Protein AF-A0A372L8X1-F1 (afdb_monomer_lite)

Organism: NCBI:txid2303991

Radius of gyration: 13.23 Å; chains: 1; bounding box: 33×28×33 Å

Secondary structure (DSSP, 8-state):
--B-TTSSBP--HHHHHHHHHGGG-S-TTS-HHHHHHHTSHHHHHHHHHHHHHHHHHHHH-HHHHHTTHHHHHTTT----TT-HHHHHHHHHHHHHHHHHT--HHHHHHHHTT--S--

Sequence (118 aa):
MIINDKGLIYLNETTMTAIFDCVYGINDYLKPETKQLLNEKMFQDFVNLLLVQQNYNYWYRQGIAAELFSLFESTVGPMERNSDGTILWLALGLAIKELYGLRYSTLKELLKKVNVRK

Foldseek 3Di:
DDADPVRHDDQDLLLLQLLLLCLVHDDPPGDPSNVVQCVPVRSVVNSVQLQVQLVCCLPPVLVVLVVCQVLLCVAQHNDDPPDSSNSSSSSSLVSVCVVVVDDSVVSSVSSNSHDNPD

pLDDT: mean 94.37, std 6.74, range [47.0, 98.69]

Structure (mmCIF, N/CA/C/O backbone):
data_AF-A0A372L8X1-F1
#
_entry.id   AF-A0A372L8X1-F1
#
loop_
_atom_site.group_PDB
_atom_site.id
_atom_site.type_symbol
_atom_site.label_atom_id
_atom_site.label_alt_id
_atom_site.label_comp_id
_atom_site.label_asym_id
_atom_site.label_entity_id
_atom_site.label_seq_id
_atom_site.pdbx_PDB_ins_code
_atom_site.Cartn_x
_atom_site.Cartn_y
_atom_site.Cartn_z
_atom_site.occupancy
_atom_site.B_iso_or_equiv
_atom_site.auth_seq_id
_atom_site.auth_comp_id
_atom_site.auth_asym_id
_atom_site.auth_atom_id
_atom_site.pdbx_PDB_model_num
ATOM 1 N N . MET A 1 1 ? -13.833 1.560 13.487 1.00 82.12 1 MET A N 1
ATOM 2 C CA . MET A 1 1 ? -13.228 1.251 12.170 1.00 82.12 1 MET A CA 1
ATOM 3 C C . MET A 1 1 ? -14.212 0.475 11.301 1.00 82.12 1 MET A C 1
ATOM 5 O O . MET A 1 1 ? -14.919 -0.364 11.841 1.00 82.12 1 MET A O 1
ATOM 9 N N . ILE A 1 2 ? -14.296 0.768 9.997 1.00 88.75 2 ILE A N 1
ATOM 10 C CA . ILE A 1 2 ? -15.232 0.097 9.074 1.00 88.75 2 ILE A CA 1
ATOM 11 C C . ILE A 1 2 ? -14.536 -1.111 8.439 1.00 88.75 2 ILE A C 1
ATOM 13 O O . ILE A 1 2 ? -13.410 -0.998 7.955 1.00 88.75 2 ILE A O 1
ATOM 17 N N . ILE A 1 3 ? -15.221 -2.251 8.440 1.00 93.12 3 ILE A N 1
ATOM 18 C CA . ILE A 1 3 ? -14.749 -3.531 7.908 1.00 93.12 3 ILE A CA 1
ATOM 19 C C . ILE A 1 3 ? -15.647 -3.904 6.717 1.00 93.12 3 ILE A C 1
ATOM 21 O O . ILE A 1 3 ? -16.828 -3.557 6.706 1.00 93.12 3 ILE A O 1
ATOM 25 N N . ASN A 1 4 ? -15.094 -4.561 5.699 1.00 90.81 4 ASN A N 1
ATOM 26 C CA . ASN A 1 4 ? -15.859 -5.0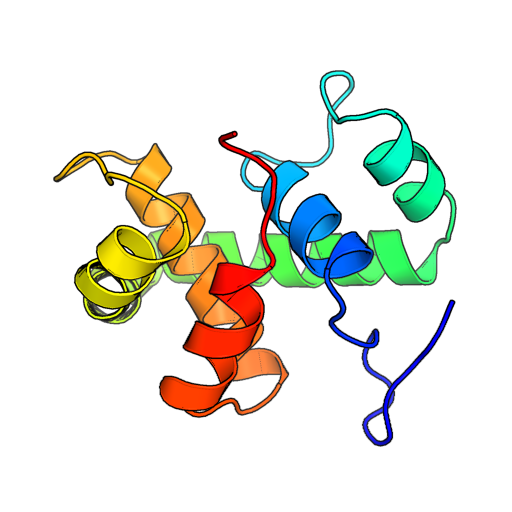84 4.570 1.00 90.81 4 ASN A CA 1
ATOM 27 C C . ASN A 1 4 ? -16.484 -6.461 4.875 1.00 90.81 4 ASN A C 1
ATOM 29 O O . ASN A 1 4 ? -16.288 -7.050 5.935 1.00 90.81 4 ASN A O 1
ATOM 33 N N . ASP A 1 5 ? -17.220 -6.993 3.906 1.00 89.25 5 ASP A N 1
ATOM 34 C CA . ASP A 1 5 ? -17.865 -8.311 3.938 1.00 89.25 5 ASP A CA 1
ATOM 35 C C . ASP A 1 5 ? -16.894 -9.491 4.136 1.00 89.25 5 ASP A C 1
ATOM 37 O O . ASP A 1 5 ? -17.308 -10.567 4.561 1.00 89.25 5 ASP A O 1
ATOM 41 N N . LYS A 1 6 ? -15.597 -9.291 3.876 1.00 89.56 6 LYS A N 1
ATOM 42 C CA . LYS A 1 6 ? -14.529 -10.288 4.052 1.00 89.56 6 LYS A CA 1
ATOM 43 C C . LYS A 1 6 ? -13.779 -10.164 5.382 1.00 89.56 6 LYS A C 1
ATOM 45 O O . LYS A 1 6 ? -12.766 -10.834 5.563 1.00 89.56 6 LYS A O 1
ATOM 50 N N . GLY A 1 7 ? -14.216 -9.297 6.297 1.00 92.12 7 GLY A N 1
ATOM 51 C CA . GLY A 1 7 ? -13.516 -9.082 7.567 1.00 92.12 7 GLY A CA 1
ATOM 52 C C . GLY A 1 7 ? -12.236 -8.239 7.447 1.00 92.12 7 GLY A C 1
ATOM 53 O O . GLY A 1 7 ? -11.485 -8.131 8.414 1.00 92.12 7 GLY A O 1
ATOM 54 N N . LEU A 1 8 ? -11.980 -7.628 6.285 1.00 94.06 8 LEU A N 1
ATOM 55 C CA . LEU A 1 8 ? -10.824 -6.763 6.040 1.00 94.06 8 LEU A CA 1
ATOM 56 C C . LEU A 1 8 ? -11.192 -5.287 6.206 1.00 94.06 8 LEU A C 1
ATOM 58 O O . LEU A 1 8 ? -12.346 -4.894 6.045 1.00 94.06 8 LEU A O 1
ATOM 62 N N . ILE A 1 9 ? -10.200 -4.447 6.485 1.00 96.31 9 ILE A N 1
ATOM 63 C CA . ILE A 1 9 ? -10.399 -3.001 6.633 1.00 96.31 9 ILE A CA 1
ATOM 64 C C . ILE A 1 9 ? -10.981 -2.408 5.345 1.00 96.31 9 ILE A C 1
ATOM 66 O O . ILE A 1 9 ? -10.519 -2.675 4.242 1.00 96.31 9 ILE A O 1
ATOM 70 N N . TYR A 1 10 ? -12.025 -1.593 5.451 1.00 95.62 10 TYR A N 1
ATOM 71 C CA . TYR A 1 10 ? -12.611 -0.989 4.260 1.00 95.62 10 TYR A CA 1
ATOM 72 C C . TYR A 1 10 ? -11.651 0.032 3.632 1.00 95.62 10 TYR A C 1
ATOM 74 O O . TYR A 1 10 ? -11.247 0.987 4.291 1.00 95.62 10 TYR A O 1
ATOM 82 N N . LEU A 1 11 ? -11.317 -0.150 2.349 1.00 95.50 11 LEU A N 1
ATOM 83 C CA . LEU A 1 11 ? -10.382 0.711 1.622 1.00 95.50 11 LEU A CA 1
ATOM 84 C C . LEU A 1 11 ? -11.086 1.965 1.076 1.00 95.50 11 LEU A C 1
ATOM 86 O O . LEU A 1 11 ? -11.649 1.962 -0.021 1.00 95.50 11 LEU A O 1
ATOM 90 N N . ASN A 1 12 ? -11.030 3.055 1.838 1.00 93.94 12 ASN A N 1
ATOM 91 C CA . ASN A 1 12 ? -11.412 4.400 1.403 1.00 93.94 12 ASN A CA 1
ATOM 92 C C . ASN A 1 12 ? -10.176 5.305 1.239 1.00 93.94 12 ASN A C 1
ATOM 94 O O . ASN A 1 12 ? -9.044 4.861 1.407 1.00 93.94 12 ASN A O 1
ATOM 98 N N . GLU A 1 13 ? -10.387 6.572 0.884 1.00 94.12 13 GLU A N 1
ATOM 99 C CA . GLU A 1 13 ? -9.313 7.562 0.728 1.00 94.12 13 GLU A CA 1
ATOM 100 C C . GLU A 1 13 ? -8.428 7.687 1.977 1.00 94.12 13 GLU A C 1
ATOM 102 O O . GLU A 1 13 ? -7.202 7.629 1.871 1.00 94.12 13 GLU A O 1
ATOM 107 N N . THR A 1 14 ? -9.040 7.790 3.158 1.00 94.56 14 THR A N 1
ATOM 108 C CA . THR A 1 14 ? -8.335 7.950 4.432 1.00 94.56 14 THR A CA 1
ATOM 109 C C . THR A 1 14 ? -7.464 6.736 4.742 1.00 94.56 14 THR A C 1
ATOM 111 O O . THR A 1 14 ? -6.270 6.880 4.990 1.00 94.56 14 THR A O 1
ATOM 114 N N . THR A 1 15 ? -8.026 5.525 4.675 1.00 95.56 15 THR A N 1
ATOM 115 C CA . THR A 1 15 ? -7.279 4.297 4.978 1.00 95.56 15 THR A CA 1
ATOM 116 C C . THR A 1 15 ? -6.204 4.027 3.936 1.00 95.56 15 THR A C 1
ATOM 118 O O . THR A 1 15 ? -5.104 3.637 4.298 1.00 95.56 15 THR A O 1
ATOM 121 N N . MET A 1 16 ? -6.487 4.255 2.648 1.00 96.44 16 MET A N 1
ATOM 122 C CA . MET A 1 16 ? -5.502 4.074 1.577 1.00 96.44 16 MET A CA 1
ATOM 123 C C . MET A 1 16 ? -4.330 5.042 1.735 1.00 96.44 16 MET A C 1
ATOM 125 O O . MET A 1 16 ? -3.179 4.629 1.622 1.00 96.44 16 MET A O 1
ATOM 129 N N . THR A 1 17 ? -4.610 6.309 2.042 1.00 95.69 17 THR A N 1
ATOM 130 C CA . THR A 1 17 ? -3.571 7.312 2.301 1.00 95.69 17 THR A CA 1
ATOM 131 C C . THR A 1 17 ? -2.730 6.920 3.512 1.00 95.69 17 THR A C 1
ATOM 133 O O . THR A 1 17 ? -1.512 6.900 3.397 1.00 95.69 17 THR A O 1
ATOM 136 N N . ALA A 1 18 ? -3.350 6.514 4.623 1.00 96.38 18 ALA A N 1
ATOM 137 C CA . ALA A 1 18 ? -2.636 6.065 5.819 1.00 96.38 18 ALA A CA 1
ATOM 138 C C . ALA A 1 18 ? -1.788 4.800 5.582 1.00 96.38 18 ALA A C 1
ATOM 140 O O . ALA A 1 18 ? -0.657 4.718 6.050 1.00 96.38 18 ALA A O 1
ATOM 141 N N . ILE A 1 19 ? -2.288 3.827 4.810 1.00 97.44 19 ILE A N 1
ATOM 142 C CA . ILE A 1 19 ? -1.521 2.629 4.430 1.00 97.44 19 ILE A CA 1
ATOM 143 C C . ILE A 1 19 ? -0.268 3.018 3.633 1.00 97.44 19 ILE A C 1
ATOM 145 O O . ILE A 1 19 ? 0.815 2.515 3.917 1.00 97.44 19 ILE A O 1
ATOM 149 N N . PHE A 1 20 ? -0.401 3.914 2.650 1.00 96.50 20 PHE A N 1
ATOM 150 C CA . PHE A 1 20 ? 0.733 4.360 1.832 1.00 96.50 20 PHE A CA 1
ATOM 151 C C . PHE A 1 20 ? 1.661 5.350 2.547 1.00 96.50 20 PHE A C 1
ATOM 153 O O . PHE A 1 20 ? 2.824 5.453 2.173 1.00 96.50 20 PHE A O 1
ATOM 160 N N . ASP A 1 21 ? 1.196 6.038 3.588 1.00 96.31 21 ASP A N 1
ATOM 161 C CA . ASP A 1 21 ? 2.050 6.826 4.485 1.00 96.31 21 ASP A CA 1
ATOM 162 C C . ASP A 1 21 ? 3.035 5.913 5.243 1.00 96.31 21 ASP A C 1
ATOM 164 O O . ASP A 1 21 ? 4.200 6.251 5.431 1.00 96.31 21 ASP A O 1
ATOM 168 N N . CYS A 1 22 ? 2.605 4.689 5.563 1.00 97.12 22 CYS A N 1
ATOM 169 C CA . CYS A 1 22 ? 3.420 3.652 6.198 1.00 97.12 22 CYS A CA 1
ATOM 170 C C . CYS A 1 22 ? 4.336 2.875 5.235 1.00 97.12 22 CYS A C 1
ATOM 172 O O . CYS A 1 22 ? 4.940 1.892 5.654 1.00 97.12 22 CYS A O 1
ATOM 174 N N . VAL A 1 23 ? 4.460 3.258 3.958 1.00 96.25 23 VAL A N 1
ATOM 175 C CA . VAL A 1 23 ? 5.205 2.485 2.936 1.00 96.25 23 VAL A CA 1
ATOM 176 C C . VAL A 1 23 ? 6.677 2.225 3.286 1.00 96.25 23 VAL A C 1
ATOM 178 O O . VAL A 1 23 ? 7.257 1.261 2.790 1.00 96.25 23 VAL A O 1
ATOM 181 N N . TYR A 1 24 ? 7.263 3.058 4.150 1.00 95.81 24 TYR A N 1
ATOM 182 C CA . TYR A 1 24 ? 8.630 2.932 4.670 1.00 95.81 24 TYR A CA 1
ATOM 183 C C . TYR A 1 24 ? 8.674 2.457 6.134 1.00 95.81 24 TYR A C 1
ATOM 185 O O . TYR A 1 24 ? 9.674 2.639 6.826 1.00 95.81 24 TYR A O 1
ATOM 193 N N . GLY A 1 25 ? 7.584 1.863 6.618 1.00 95.44 25 GLY A N 1
ATOM 194 C CA . GLY A 1 25 ? 7.414 1.401 7.991 1.00 95.44 25 GLY A CA 1
ATOM 195 C C . GLY A 1 25 ? 6.600 2.353 8.868 1.00 95.44 25 GLY A C 1
ATOM 196 O O . GLY A 1 25 ? 6.311 3.493 8.505 1.00 95.44 25 GLY A O 1
ATOM 197 N N . ILE A 1 26 ? 6.238 1.863 10.056 1.00 94.94 26 ILE A N 1
ATOM 198 C CA . ILE A 1 26 ? 5.566 2.652 11.092 1.00 94.94 26 ILE A CA 1
ATOM 199 C C . ILE A 1 26 ? 6.633 3.382 11.912 1.00 94.94 26 ILE A C 1
ATOM 201 O O . ILE A 1 26 ? 7.431 2.739 12.591 1.00 94.94 26 ILE A O 1
ATOM 205 N N . ASN A 1 27 ? 6.667 4.713 11.831 1.00 92.00 27 ASN A N 1
ATOM 206 C CA . ASN A 1 27 ? 7.682 5.544 12.480 1.00 92.00 27 ASN A CA 1
ATOM 207 C C . ASN A 1 27 ? 7.108 6.888 12.972 1.00 92.00 27 ASN A C 1
ATOM 209 O O . ASN A 1 27 ? 5.937 7.211 12.761 1.00 92.00 27 ASN A O 1
ATOM 213 N N . ASP A 1 28 ? 7.949 7.694 13.620 1.00 89.25 28 ASP A N 1
ATOM 214 C CA . ASP A 1 28 ? 7.537 8.971 14.210 1.00 89.25 28 ASP A CA 1
ATOM 215 C C . ASP A 1 28 ? 7.275 10.088 13.187 1.00 89.25 28 ASP A C 1
ATOM 217 O O . ASP A 1 28 ? 6.727 11.129 13.553 1.00 89.25 28 ASP A O 1
ATOM 221 N N . TYR A 1 29 ? 7.598 9.888 11.909 1.00 91.50 29 TYR A N 1
ATOM 222 C CA . TYR A 1 29 ? 7.424 10.878 10.838 1.00 91.50 29 TYR A CA 1
ATOM 223 C C . TYR A 1 29 ? 6.103 10.734 10.072 1.00 91.50 29 TYR A C 1
ATOM 225 O O . TYR A 1 29 ? 5.847 11.504 9.150 1.00 91.50 29 TYR A O 1
ATOM 233 N N . LEU A 1 30 ? 5.255 9.777 10.457 1.00 94.25 30 LEU A N 1
ATOM 234 C CA . LEU A 1 30 ? 3.928 9.603 9.868 1.00 94.25 30 LEU A CA 1
ATOM 235 C C . LEU A 1 30 ? 3.023 10.818 10.106 1.00 94.25 30 LEU A C 1
ATOM 237 O O . LEU A 1 30 ? 3.118 11.499 11.138 1.00 94.25 30 LEU A O 1
ATOM 241 N N . LYS A 1 31 ? 2.089 11.045 9.179 1.00 94.12 31 LYS A N 1
ATOM 242 C CA . LYS A 1 31 ? 1.075 12.097 9.294 1.00 94.12 31 LYS A CA 1
ATOM 243 C C . LYS A 1 31 ? 0.220 11.893 10.557 1.00 94.12 31 LYS A C 1
ATOM 245 O O . LYS A 1 31 ? 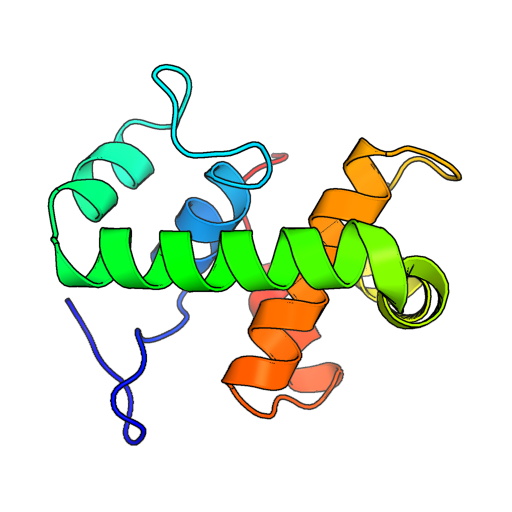-0.044 10.746 10.941 1.00 94.12 31 LYS A O 1
ATOM 250 N N . PRO A 1 32 ? -0.241 12.972 11.222 1.00 94.88 32 PRO A N 1
ATOM 251 C CA . PRO A 1 32 ? -1.064 12.867 12.430 1.00 94.88 32 PRO A CA 1
ATOM 252 C C . PRO A 1 32 ? -2.301 11.971 12.266 1.00 94.88 32 PRO A C 1
ATOM 254 O O . PRO A 1 32 ? -2.624 11.196 13.165 1.00 94.88 32 PRO A O 1
ATOM 257 N N . GLU A 1 33 ? -2.954 12.016 11.105 1.00 94.06 33 GLU A N 1
ATOM 258 C CA . GLU A 1 33 ? -4.142 11.217 10.792 1.00 94.06 33 GLU A CA 1
ATOM 259 C C . GLU A 1 33 ? -3.812 9.719 10.716 1.00 94.06 33 GLU A C 1
ATOM 261 O O . GLU A 1 33 ? -4.561 8.881 11.224 1.00 94.06 33 GLU A O 1
ATOM 266 N N . THR A 1 34 ? -2.658 9.375 10.138 1.00 96.19 34 THR A N 1
ATOM 267 C CA . THR A 1 34 ? -2.140 8.001 10.104 1.00 96.19 34 THR A CA 1
ATOM 268 C C . THR A 1 34 ? -1.867 7.500 11.519 1.00 96.19 34 THR A C 1
ATOM 270 O O . THR A 1 34 ? -2.292 6.402 11.875 1.00 96.19 34 THR A O 1
ATOM 273 N N . LYS A 1 35 ? -1.215 8.316 12.360 1.00 96.62 35 LYS A N 1
ATOM 274 C CA . LYS A 1 35 ? -0.945 7.970 13.766 1.00 96.62 35 LYS A CA 1
ATOM 275 C C . LYS A 1 35 ? -2.233 7.732 14.551 1.00 96.62 35 LYS A C 1
ATOM 277 O O . LYS A 1 35 ? -2.308 6.778 15.319 1.00 96.62 35 LYS A O 1
ATOM 282 N N . GLN A 1 36 ? -3.261 8.552 14.327 1.00 96.06 36 GLN A N 1
ATOM 283 C CA . GLN A 1 36 ? -4.565 8.364 14.960 1.00 96.06 36 GLN A CA 1
ATOM 284 C C . GLN A 1 36 ? -5.195 7.020 14.573 1.00 96.06 36 GLN A C 1
ATOM 286 O O . GLN A 1 36 ? -5.690 6.315 15.449 1.00 96.06 36 GLN A O 1
ATOM 291 N N . LEU A 1 37 ? -5.146 6.640 13.292 1.00 96.31 37 LEU A N 1
ATOM 292 C CA . LEU A 1 37 ? -5.635 5.334 12.845 1.00 96.31 37 LEU A CA 1
ATOM 293 C C . LEU A 1 37 ? -4.808 4.176 13.410 1.00 96.31 37 LEU A C 1
ATOM 295 O O . LEU A 1 37 ? -5.373 3.149 13.763 1.00 96.31 37 LEU A O 1
ATOM 299 N N . LEU A 1 38 ? -3.490 4.330 13.537 1.00 97.19 38 LEU A N 1
ATOM 300 C CA . LEU A 1 38 ? -2.606 3.303 14.100 1.00 97.19 38 LEU A CA 1
ATOM 301 C C . LEU A 1 38 ? -2.819 3.051 15.600 1.00 97.19 38 LEU A C 1
ATOM 303 O O . LEU A 1 38 ? -2.407 2.000 16.084 1.00 97.19 38 LEU A O 1
ATOM 307 N N . ASN A 1 39 ? -3.495 3.947 16.327 1.00 96.44 39 ASN A N 1
ATOM 308 C CA . ASN A 1 39 ? -3.926 3.670 17.703 1.00 96.44 39 ASN A CA 1
ATOM 309 C C . ASN A 1 39 ? -5.030 2.599 17.763 1.00 96.44 39 ASN A C 1
ATOM 311 O O . ASN A 1 39 ? -5.227 1.963 18.798 1.00 96.44 39 ASN A O 1
ATOM 315 N N . GLU A 1 40 ? -5.746 2.372 16.659 1.00 96.62 40 GLU A N 1
ATOM 316 C CA . GLU A 1 40 ? -6.689 1.267 16.539 1.00 96.62 40 GLU A CA 1
ATOM 317 C C . GLU A 1 40 ? -5.914 -0.028 16.273 1.00 96.62 40 GLU A C 1
ATOM 319 O O . GLU A 1 40 ? -5.399 -0.247 15.173 1.00 96.62 40 GLU A O 1
ATOM 324 N N . LYS A 1 41 ? -5.866 -0.930 17.262 1.00 95.81 41 LYS A N 1
ATOM 325 C CA . LYS A 1 41 ? -5.062 -2.164 17.194 1.00 95.81 41 LYS A CA 1
ATOM 326 C C . LYS A 1 41 ? -5.271 -2.968 15.905 1.00 95.81 41 LYS A C 1
ATOM 328 O O . LYS A 1 41 ? -4.307 -3.426 15.301 1.00 95.81 41 LYS A O 1
ATOM 333 N N . MET A 1 42 ? -6.517 -3.114 15.454 1.00 96.25 42 MET A N 1
ATOM 334 C CA . MET A 1 42 ? -6.815 -3.847 14.220 1.00 96.25 42 MET A CA 1
ATOM 335 C C . MET A 1 42 ? -6.222 -3.160 12.974 1.00 96.25 42 MET A C 1
ATOM 337 O O . MET A 1 42 ? -5.803 -3.857 12.053 1.00 96.25 42 MET A O 1
ATOM 341 N N . PHE A 1 43 ? -6.150 -1.824 12.932 1.00 97.56 43 PHE A N 1
ATOM 342 C CA . PHE A 1 43 ? -5.524 -1.099 11.822 1.00 97.56 43 PHE A CA 1
ATOM 343 C C . PHE A 1 43 ? -4.016 -1.297 11.835 1.00 97.56 43 PHE A C 1
ATOM 345 O O . PHE A 1 43 ? -3.428 -1.601 10.801 1.00 97.56 43 PHE A O 1
ATOM 352 N N . GLN A 1 44 ? -3.404 -1.192 13.014 1.00 97.69 44 GLN A N 1
ATOM 353 C CA . GLN A 1 44 ? -1.979 -1.437 13.194 1.00 97.69 44 GLN A CA 1
ATOM 354 C C . GLN A 1 44 ? -1.586 -2.860 12.777 1.00 97.69 44 GLN A C 1
ATOM 356 O O . GLN A 1 44 ? -0.652 -3.035 11.996 1.00 97.69 44 GLN A O 1
ATOM 361 N N . ASP A 1 45 ? -2.323 -3.871 13.244 1.00 97.62 45 ASP A N 1
ATOM 362 C CA . ASP A 1 45 ? -2.080 -5.273 12.893 1.00 97.62 45 ASP A CA 1
ATOM 363 C C . ASP A 1 45 ? -2.254 -5.506 11.379 1.00 97.62 45 ASP A C 1
ATOM 365 O O . ASP A 1 45 ? -1.456 -6.205 10.752 1.00 97.62 45 ASP A O 1
ATOM 369 N N . PHE A 1 46 ? -3.251 -4.864 10.762 1.00 97.94 46 PHE A N 1
ATOM 370 C CA . PHE A 1 46 ? -3.472 -4.919 9.318 1.00 97.94 46 PHE A CA 1
ATOM 371 C C . PHE A 1 46 ? -2.347 -4.252 8.510 1.00 97.94 46 PHE A C 1
ATOM 373 O O . PHE A 1 46 ? -1.891 -4.818 7.517 1.00 97.94 46 PHE A O 1
ATOM 380 N N . VAL A 1 47 ? -1.860 -3.081 8.933 1.00 98.25 47 VAL A N 1
ATOM 381 C CA . VAL A 1 47 ? -0.705 -2.425 8.299 1.00 98.25 47 VAL A CA 1
ATOM 382 C C . VAL A 1 47 ? 0.533 -3.310 8.428 1.00 98.25 47 VAL A C 1
ATOM 384 O O . VAL A 1 47 ? 1.211 -3.539 7.433 1.00 98.25 47 VAL A O 1
ATOM 387 N N . ASN A 1 48 ? 0.793 -3.887 9.603 1.00 98.44 48 ASN A N 1
ATOM 388 C CA . ASN A 1 48 ? 1.915 -4.808 9.797 1.00 98.44 48 ASN A CA 1
ATOM 389 C C . ASN A 1 48 ? 1.844 -6.023 8.860 1.00 98.44 48 ASN A C 1
ATOM 391 O O . ASN A 1 48 ? 2.852 -6.385 8.256 1.00 98.44 48 ASN A O 1
ATOM 395 N N . LEU A 1 49 ? 0.660 -6.617 8.675 1.00 98.25 49 LEU A N 1
ATOM 396 C CA . LEU A 1 49 ? 0.458 -7.686 7.691 1.00 98.25 49 LEU A CA 1
ATOM 397 C C . LEU A 1 49 ? 0.833 -7.231 6.272 1.00 98.25 49 LEU A C 1
ATOM 399 O O . LEU A 1 49 ? 1.543 -7.947 5.562 1.00 98.25 49 LEU A O 1
ATOM 403 N N . LEU A 1 50 ? 0.377 -6.045 5.859 1.00 98.56 50 LEU A N 1
ATOM 404 C CA . LEU A 1 50 ? 0.709 -5.491 4.547 1.00 98.56 50 LEU A CA 1
ATOM 405 C C . LEU A 1 50 ? 2.211 -5.231 4.393 1.00 98.56 50 LEU A C 1
ATOM 407 O O . LEU A 1 50 ? 2.752 -5.535 3.336 1.00 98.56 50 LEU A O 1
ATOM 411 N N . LEU A 1 51 ? 2.893 -4.733 5.428 1.00 98.62 51 LEU A N 1
ATOM 412 C CA . LEU A 1 51 ? 4.342 -4.502 5.403 1.00 98.62 51 LEU A CA 1
ATOM 413 C C . LEU A 1 51 ? 5.136 -5.814 5.332 1.00 98.62 51 LEU A C 1
ATOM 415 O O . LEU A 1 51 ? 6.140 -5.895 4.627 1.00 98.62 51 LEU A O 1
ATOM 419 N N . VAL A 1 52 ? 4.669 -6.881 5.989 1.00 98.62 52 VAL A N 1
ATOM 420 C CA . VAL A 1 52 ? 5.262 -8.222 5.842 1.00 98.62 52 VAL A CA 1
ATOM 421 C C . VAL A 1 52 ? 5.135 -8.715 4.397 1.00 98.62 52 VAL A C 1
ATOM 423 O O . VAL A 1 52 ? 6.120 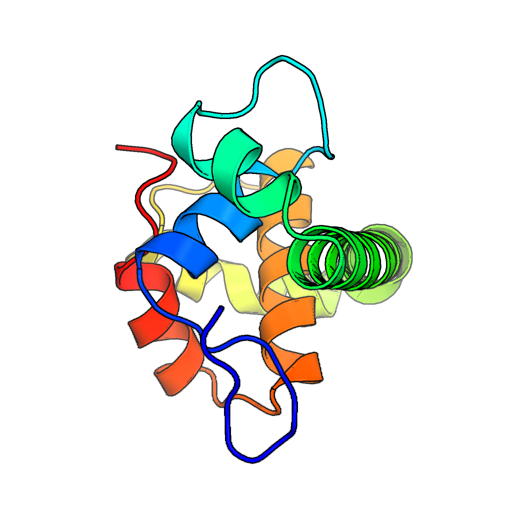-9.169 3.810 1.00 98.62 52 VAL A O 1
ATOM 426 N N . GLN A 1 53 ? 3.953 -8.583 3.790 1.00 98.50 53 GLN A N 1
ATOM 427 C CA . GLN A 1 53 ? 3.743 -8.960 2.388 1.00 98.50 53 GLN A CA 1
ATOM 428 C C . GLN A 1 53 ? 4.524 -8.066 1.417 1.00 98.50 53 GLN A C 1
ATOM 430 O O . GLN A 1 53 ? 5.092 -8.568 0.450 1.00 98.50 53 GLN A O 1
ATOM 435 N N . GLN A 1 54 ? 4.596 -6.760 1.682 1.00 98.69 54 GLN A N 1
ATOM 436 C CA . GLN A 1 54 ? 5.403 -5.810 0.921 1.00 98.69 54 GLN A CA 1
ATOM 437 C C . GLN A 1 54 ? 6.868 -6.238 0.930 1.00 98.69 54 GLN A C 1
ATOM 439 O O . GLN A 1 54 ? 7.463 -6.334 -0.137 1.00 98.69 54 GLN A O 1
ATOM 444 N N . ASN A 1 55 ? 7.434 -6.553 2.097 1.00 98.38 55 ASN A N 1
ATOM 445 C CA . ASN A 1 55 ? 8.818 -7.009 2.207 1.00 98.38 55 ASN A CA 1
ATOM 446 C C . ASN A 1 55 ? 9.052 -8.301 1.423 1.00 98.38 55 ASN A C 1
ATOM 448 O O . ASN A 1 55 ? 10.029 -8.405 0.683 1.00 98.38 55 ASN A O 1
ATOM 452 N N . TYR A 1 56 ? 8.141 -9.271 1.520 1.00 98.62 56 TYR A N 1
ATOM 453 C CA . TYR A 1 56 ? 8.235 -10.490 0.719 1.00 98.62 56 TYR A CA 1
ATOM 454 C C . TYR A 1 56 ? 8.204 -10.189 -0.790 1.00 98.62 56 TYR A C 1
ATOM 456 O O . TYR A 1 56 ? 9.043 -10.680 -1.548 1.00 98.62 56 TYR A O 1
ATOM 464 N N . ASN A 1 57 ? 7.281 -9.331 -1.228 1.00 98.56 57 ASN A N 1
ATOM 465 C CA . ASN A 1 57 ? 7.167 -8.929 -2.627 1.00 98.56 57 ASN A CA 1
ATOM 466 C C . ASN A 1 57 ? 8.410 -8.162 -3.109 1.00 98.56 57 ASN A C 1
ATOM 468 O O . ASN A 1 57 ? 8.889 -8.407 -4.214 1.00 98.56 57 ASN A O 1
ATOM 472 N N . TYR A 1 58 ? 8.956 -7.284 -2.269 1.00 97.88 58 TYR A N 1
ATOM 473 C CA . TYR A 1 58 ? 10.168 -6.517 -2.534 1.00 97.88 58 TYR A CA 1
ATOM 474 C C . TYR A 1 58 ? 11.397 -7.415 -2.687 1.00 97.88 58 TYR A C 1
ATOM 476 O O . TYR A 1 58 ? 12.195 -7.200 -3.588 1.00 97.88 58 TYR A O 1
ATOM 484 N N . TRP A 1 59 ? 11.566 -8.440 -1.852 1.00 97.81 59 TRP A N 1
ATOM 485 C CA . TRP A 1 59 ? 12.759 -9.290 -1.926 1.00 97.81 59 TRP A CA 1
ATOM 486 C C . TRP A 1 59 ? 12.666 -10.384 -2.988 1.00 97.81 59 TRP A C 1
ATOM 488 O O . TRP A 1 59 ? 13.671 -10.714 -3.611 1.00 97.81 59 TRP A O 1
ATOM 498 N N . TYR A 1 60 ? 11.473 -10.939 -3.215 1.00 98.25 60 TYR A N 1
ATOM 499 C CA . TYR A 1 60 ? 11.331 -12.180 -3.985 1.00 98.25 60 TYR A CA 1
ATOM 500 C C . TYR A 1 60 ? 10.440 -12.062 -5.221 1.00 98.25 60 TYR A C 1
ATOM 502 O O . TYR A 1 60 ? 10.432 -12.967 -6.054 1.00 98.25 60 TYR A O 1
ATOM 510 N N . ARG A 1 61 ? 9.668 -10.977 -5.363 1.00 97.62 61 ARG A N 1
ATOM 511 C CA . ARG A 1 61 ? 8.670 -10.825 -6.439 1.00 97.62 61 ARG A CA 1
ATOM 512 C C . ARG A 1 61 ? 8.728 -9.458 -7.121 1.00 97.62 61 ARG A C 1
ATOM 514 O O . ARG A 1 61 ? 7.716 -8.986 -7.638 1.00 97.62 61 ARG A O 1
ATOM 521 N N . GLN A 1 62 ? 9.917 -8.854 -7.189 1.00 93.75 62 GLN A N 1
ATOM 522 C CA . GLN A 1 62 ? 10.129 -7.540 -7.815 1.00 93.75 62 GLN A CA 1
ATOM 523 C C . GLN A 1 62 ? 9.594 -7.473 -9.245 1.00 93.75 62 GLN A C 1
ATOM 525 O O . GLN A 1 62 ? 8.953 -6.491 -9.599 1.00 93.75 62 GLN A O 1
ATOM 530 N N . GLY A 1 63 ? 9.793 -8.527 -10.046 1.00 95.62 63 GLY A N 1
ATOM 531 C CA . GLY A 1 63 ? 9.288 -8.580 -11.422 1.00 95.62 63 GLY A CA 1
ATOM 532 C C . GLY A 1 63 ? 7.763 -8.464 -11.506 1.00 95.62 63 GLY A C 1
ATOM 533 O O . GLY A 1 63 ? 7.256 -7.727 -12.341 1.00 95.62 63 GLY A O 1
ATOM 534 N N . ILE A 1 64 ? 7.038 -9.109 -10.585 1.00 96.88 64 ILE A N 1
ATOM 535 C CA . ILE A 1 64 ? 5.569 -9.047 -10.525 1.00 96.88 64 ILE A CA 1
ATOM 536 C C . ILE A 1 64 ? 5.116 -7.683 -9.993 1.00 96.88 64 ILE A C 1
ATOM 538 O O . ILE A 1 64 ? 4.165 -7.097 -10.503 1.00 96.88 64 ILE A O 1
ATOM 542 N N . ALA A 1 65 ? 5.8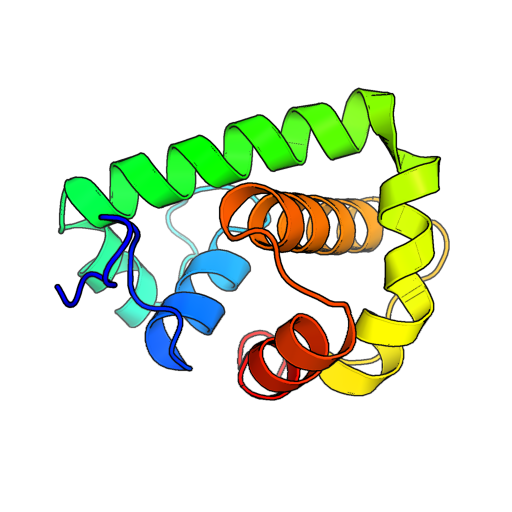10 -7.139 -8.989 1.00 96.75 65 ALA A N 1
ATOM 543 C CA . ALA A 1 65 ? 5.532 -5.792 -8.497 1.00 96.75 65 ALA A CA 1
ATOM 544 C C . ALA A 1 65 ? 5.757 -4.737 -9.598 1.00 96.75 65 ALA A C 1
ATOM 546 O O . ALA A 1 65 ? 4.947 -3.824 -9.745 1.00 96.75 65 ALA A O 1
ATOM 547 N N . ALA A 1 66 ? 6.801 -4.891 -10.419 1.00 96.12 66 ALA A N 1
ATOM 548 C CA . ALA A 1 66 ? 7.137 -3.981 -11.513 1.00 96.12 66 ALA A CA 1
ATOM 549 C C . ALA A 1 66 ? 6.041 -3.888 -12.589 1.00 96.12 66 ALA A C 1
ATOM 551 O O . ALA A 1 66 ? 5.906 -2.842 -13.223 1.00 96.12 66 ALA A O 1
ATOM 552 N N . GLU A 1 67 ? 5.191 -4.909 -12.748 1.00 96.75 67 GLU A N 1
ATOM 553 C CA . GLU A 1 67 ? 4.018 -4.843 -13.636 1.00 96.75 67 GLU A CA 1
ATOM 554 C C . GLU A 1 67 ? 3.024 -3.741 -13.227 1.00 96.75 67 GLU A C 1
ATOM 556 O O . GLU A 1 67 ? 2.243 -3.258 -14.049 1.00 96.75 67 GLU A O 1
ATOM 561 N N . LEU A 1 68 ? 3.052 -3.302 -11.963 1.00 97.31 68 LEU A N 1
ATOM 562 C CA . LEU A 1 68 ? 2.224 -2.204 -11.462 1.00 97.31 68 LEU A CA 1
ATOM 563 C C . LEU A 1 68 ? 2.805 -0.816 -11.767 1.00 97.31 68 LEU A C 1
ATOM 565 O O . LEU A 1 68 ? 2.147 0.178 -11.461 1.00 97.31 68 LEU A O 1
ATOM 569 N N . PHE A 1 69 ? 3.992 -0.711 -12.377 1.00 96.94 69 PHE A N 1
ATOM 570 C CA . PHE A 1 69 ? 4.674 0.570 -12.588 1.00 96.94 69 PHE A CA 1
ATOM 571 C C . PHE A 1 69 ? 3.795 1.584 -13.331 1.00 96.94 69 PHE A C 1
ATOM 573 O O . PHE A 1 69 ? 3.497 2.648 -12.793 1.00 96.94 69 PHE A O 1
ATOM 580 N N . SER A 1 70 ? 3.302 1.234 -14.525 1.00 96.00 70 SER A N 1
AT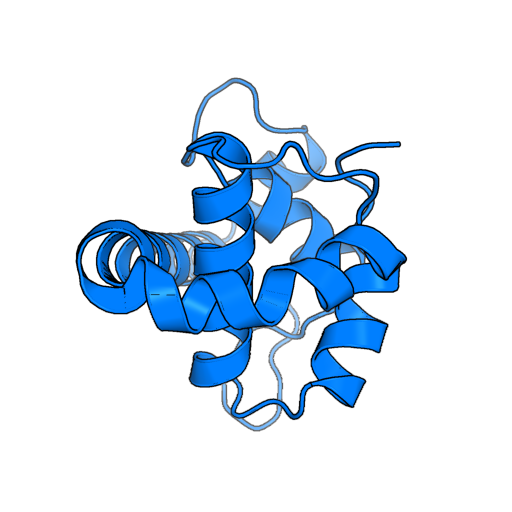OM 581 C CA . SER A 1 70 ? 2.469 2.140 -15.332 1.00 96.00 70 SER A CA 1
ATOM 582 C C . SER A 1 70 ? 1.158 2.505 -14.639 1.00 96.00 70 SER A C 1
ATOM 584 O O . SER A 1 70 ? 0.626 3.598 -14.832 1.00 96.00 70 SER A O 1
ATOM 586 N N . LEU A 1 71 ? 0.629 1.598 -13.812 1.00 96.25 71 LEU A N 1
ATOM 587 C CA . LEU A 1 71 ? -0.561 1.876 -13.023 1.00 96.25 71 LEU A CA 1
ATOM 588 C C . LEU A 1 71 ? -0.277 2.996 -12.018 1.00 96.25 71 LEU A C 1
ATOM 590 O O . LEU A 1 71 ? -0.980 4.004 -12.036 1.00 96.25 71 LEU A O 1
ATOM 594 N N . PHE A 1 72 ? 0.766 2.839 -11.203 1.00 95.88 72 PHE A N 1
ATOM 595 C CA . PHE A 1 72 ? 1.155 3.813 -10.184 1.00 95.88 72 PHE A CA 1
ATOM 596 C C . PHE A 1 72 ? 1.598 5.152 -10.775 1.00 95.88 72 PHE A C 1
ATOM 598 O O . PHE A 1 72 ? 1.187 6.191 -10.259 1.00 95.88 72 PHE A O 1
ATOM 605 N N . GLU A 1 73 ? 2.363 5.130 -11.869 1.00 94.62 73 GLU A N 1
ATOM 606 C CA . GLU A 1 73 ? 2.785 6.331 -12.600 1.00 94.62 73 GLU A CA 1
ATOM 607 C C . GLU A 1 73 ? 1.572 7.162 -13.052 1.00 94.62 73 GLU A C 1
ATOM 609 O O . GLU A 1 73 ? 1.563 8.385 -12.934 1.00 94.62 73 GLU A O 1
ATOM 614 N N . SER A 1 74 ? 0.494 6.493 -13.483 1.00 94.31 74 SER A N 1
ATOM 615 C CA . SER A 1 74 ? -0.739 7.152 -13.929 1.00 94.31 74 SER A CA 1
ATOM 616 C C . SER A 1 74 ? -1.685 7.615 -12.810 1.00 94.31 74 SER A C 1
ATOM 618 O O . SER A 1 74 ? -2.665 8.301 -13.105 1.00 94.31 74 SER A O 1
ATOM 620 N N . THR A 1 75 ? -1.460 7.220 -11.549 1.00 94.12 75 THR A N 1
ATOM 621 C CA . THR A 1 75 ? -2.404 7.495 -10.444 1.00 94.12 75 THR A CA 1
ATOM 622 C C . THR A 1 75 ? -1.793 8.200 -9.244 1.00 94.12 75 THR A C 1
ATOM 624 O O . THR A 1 75 ? -2.372 9.165 -8.761 1.00 94.12 75 THR A O 1
ATOM 627 N N . VAL A 1 76 ? -0.668 7.705 -8.729 1.00 90.31 76 VAL A N 1
ATOM 628 C CA . VAL A 1 76 ? -0.058 8.204 -7.486 1.00 90.31 76 VAL A CA 1
ATOM 629 C C . VAL A 1 76 ? 0.888 9.370 -7.774 1.00 90.31 76 VAL A C 1
ATOM 631 O O . VAL A 1 76 ? 1.037 10.265 -6.946 1.00 90.31 76 VAL A O 1
ATOM 634 N N . GLY A 1 77 ? 1.509 9.380 -8.951 1.00 85.19 77 GLY A N 1
ATOM 635 C CA . GLY A 1 77 ? 2.409 10.438 -9.394 1.00 85.19 77 GLY A CA 1
ATOM 636 C C . GLY A 1 77 ? 3.591 9.874 -10.174 1.00 85.19 77 GLY A C 1
ATOM 637 O O . GLY A 1 77 ? 3.704 8.653 -10.308 1.00 85.19 77 GLY A O 1
ATOM 638 N N . PRO A 1 78 ? 4.487 10.745 -10.669 1.00 89.56 78 PRO A N 1
ATOM 639 C CA . PRO A 1 78 ? 5.683 10.298 -11.367 1.00 89.56 78 PRO A CA 1
ATOM 640 C C . PRO A 1 78 ? 6.480 9.345 -10.474 1.00 89.56 78 PRO A C 1
ATOM 642 O O . PRO A 1 78 ? 6.733 9.622 -9.296 1.00 89.56 78 PRO A O 1
ATOM 645 N N . MET A 1 79 ? 6.841 8.198 -11.043 1.00 92.50 79 MET A N 1
ATOM 646 C CA . MET A 1 79 ? 7.628 7.176 -10.370 1.00 92.50 79 MET A CA 1
ATOM 647 C C . MET A 1 79 ? 9.049 7.191 -10.910 1.00 92.50 79 MET A C 1
ATOM 649 O O . MET A 1 79 ? 9.274 7.161 -12.119 1.00 92.50 79 MET A O 1
ATOM 653 N N . GLU A 1 80 ? 10.019 7.218 -10.003 1.00 92.81 80 GLU A N 1
ATOM 654 C CA . GLU A 1 80 ? 11.420 7.086 -10.371 1.00 92.81 80 GLU A CA 1
ATOM 655 C C . GLU A 1 80 ? 11.683 5.654 -10.851 1.00 92.81 80 GLU A C 1
ATOM 657 O O . GLU A 1 80 ? 11.277 4.679 -10.208 1.00 92.81 80 GLU A O 1
ATOM 662 N N . ARG A 1 81 ? 12.345 5.513 -12.000 1.00 90.00 81 ARG A N 1
ATOM 663 C CA . ARG A 1 81 ? 12.725 4.202 -12.536 1.00 90.00 81 ARG A CA 1
ATOM 664 C C . ARG A 1 81 ? 13.923 3.662 -11.763 1.00 90.00 81 ARG A C 1
ATOM 666 O O . ARG A 1 81 ? 14.829 4.419 -11.448 1.00 90.00 81 ARG A O 1
ATOM 673 N N . ASN A 1 82 ? 13.946 2.351 -11.528 1.00 86.12 82 ASN A N 1
ATOM 674 C CA . ASN A 1 82 ? 15.043 1.658 -10.835 1.00 86.12 82 ASN A CA 1
ATOM 675 C C . ASN A 1 82 ? 15.330 2.199 -9.421 1.00 86.12 82 ASN A C 1
ATOM 677 O O . ASN A 1 82 ? 16.472 2.194 -8.977 1.00 86.12 82 ASN A O 1
ATOM 681 N N . SER A 1 83 ? 14.292 2.675 -8.732 1.00 93.38 83 SER A N 1
ATOM 682 C CA . SER A 1 83 ? 14.381 3.206 -7.372 1.00 93.38 83 SER A CA 1
ATOM 683 C C . SER A 1 83 ? 13.793 2.212 -6.381 1.00 93.38 83 SER A C 1
ATOM 685 O O . SER A 1 83 ? 12.655 1.763 -6.565 1.00 93.38 83 SER A O 1
ATOM 687 N N . ASP A 1 84 ? 14.529 1.912 -5.309 1.00 94.19 84 ASP A N 1
ATOM 688 C CA . ASP A 1 84 ? 14.047 1.067 -4.207 1.00 94.19 84 ASP A CA 1
ATOM 689 C C . ASP A 1 84 ? 12.742 1.618 -3.628 1.00 94.19 84 ASP A C 1
ATOM 691 O O . ASP A 1 84 ? 11.803 0.869 -3.355 1.00 94.19 84 ASP A O 1
ATOM 695 N N . GLY A 1 85 ? 12.641 2.950 -3.539 1.00 94.56 85 GLY A N 1
ATOM 696 C CA . GLY A 1 85 ? 11.425 3.636 -3.122 1.00 94.56 85 GLY A CA 1
ATOM 697 C C . GLY A 1 85 ? 10.247 3.268 -4.017 1.00 94.56 85 GLY A C 1
ATOM 698 O O . GLY A 1 85 ? 9.212 2.825 -3.527 1.00 94.56 85 GLY A O 1
ATOM 699 N N . THR A 1 86 ? 10.402 3.363 -5.337 1.00 96.12 86 THR A N 1
ATOM 700 C CA . THR A 1 86 ? 9.348 2.945 -6.271 1.00 96.12 86 THR A CA 1
ATOM 701 C C . THR A 1 86 ? 8.979 1.477 -6.073 1.00 96.12 86 THR A C 1
ATOM 703 O O . THR A 1 86 ? 7.794 1.174 -5.946 1.00 96.12 86 THR A O 1
ATOM 706 N N . ILE A 1 87 ? 9.950 0.562 -5.987 1.00 97.44 87 ILE A N 1
ATOM 707 C CA . ILE A 1 87 ? 9.650 -0.870 -5.826 1.00 97.44 87 ILE A CA 1
ATOM 708 C C . ILE A 1 87 ? 8.899 -1.147 -4.519 1.00 97.44 87 ILE A C 1
ATOM 710 O O . ILE A 1 87 ? 7.954 -1.934 -4.537 1.00 97.44 87 ILE A O 1
ATOM 714 N N . LEU A 1 88 ? 9.220 -0.467 -3.414 1.00 97.62 88 LEU A N 1
ATOM 715 C CA . LEU A 1 88 ? 8.471 -0.581 -2.156 1.00 97.62 88 LEU A CA 1
ATOM 716 C C . LEU A 1 88 ? 7.005 -0.153 -2.308 1.00 97.62 88 LEU A C 1
ATOM 718 O O . LEU A 1 88 ? 6.108 -0.845 -1.819 1.00 97.62 88 LEU A O 1
ATOM 722 N N . TRP A 1 89 ? 6.737 0.945 -3.017 1.00 97.44 89 TRP A N 1
ATOM 723 C CA . TRP A 1 89 ? 5.368 1.385 -3.313 1.00 97.44 89 TRP A CA 1
ATOM 724 C C . TRP A 1 89 ? 4.608 0.357 -4.157 1.00 97.44 89 TRP A C 1
ATOM 726 O O . TRP A 1 89 ? 3.464 0.017 -3.839 1.00 97.44 89 TRP A 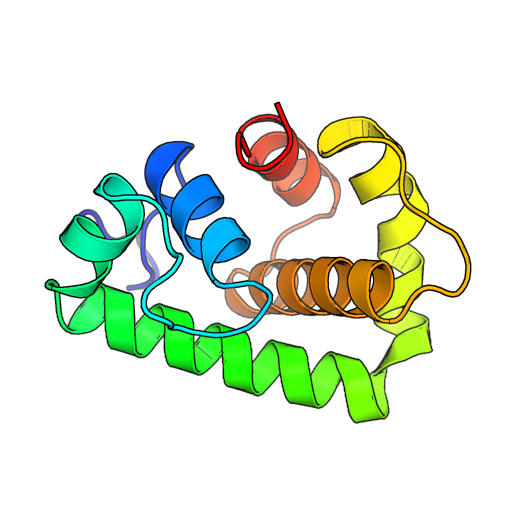O 1
ATOM 736 N N . LEU A 1 90 ? 5.246 -0.171 -5.204 1.00 98.00 90 LEU A N 1
ATOM 737 C CA . LEU A 1 90 ? 4.651 -1.193 -6.064 1.00 98.00 90 LEU A CA 1
ATOM 738 C C . LEU A 1 90 ? 4.395 -2.498 -5.297 1.00 98.00 90 LEU A C 1
ATOM 740 O O . LEU A 1 90 ? 3.325 -3.091 -5.429 1.00 98.00 90 LEU A O 1
ATOM 744 N N . ALA A 1 91 ? 5.336 -2.920 -4.451 1.00 98.56 91 ALA A N 1
ATOM 745 C CA . ALA A 1 91 ? 5.229 -4.116 -3.620 1.00 98.56 91 ALA A CA 1
ATOM 746 C C . ALA A 1 91 ? 4.076 -4.022 -2.606 1.00 98.56 91 ALA A C 1
ATOM 748 O O . ALA A 1 91 ? 3.369 -5.011 -2.391 1.00 98.56 91 ALA A O 1
ATOM 749 N N . LEU A 1 92 ? 3.839 -2.834 -2.036 1.00 98.56 92 LEU A N 1
ATOM 750 C CA . LEU A 1 92 ? 2.693 -2.570 -1.162 1.00 98.56 92 LEU A CA 1
ATOM 751 C C . LEU A 1 92 ? 1.378 -2.585 -1.949 1.00 98.56 92 LEU A C 1
ATOM 753 O O . LEU A 1 92 ? 0.394 -3.181 -1.513 1.00 98.56 92 LEU A O 1
ATOM 757 N N . GLY A 1 93 ? 1.367 -1.998 -3.150 1.00 98.12 93 GLY A N 1
ATOM 758 C CA . GLY A 1 93 ? 0.235 -2.094 -4.072 1.00 98.12 93 GLY A CA 1
ATOM 759 C C . GLY A 1 93 ? -0.121 -3.535 -4.429 1.00 98.12 93 GLY A C 1
ATOM 760 O O . GLY A 1 93 ? -1.300 -3.892 -4.444 1.00 98.12 93 GLY A O 1
ATOM 761 N N . LEU A 1 94 ? 0.892 -4.371 -4.672 1.00 98.62 94 LEU A N 1
ATOM 762 C CA . LEU A 1 94 ? 0.719 -5.794 -4.943 1.00 98.62 94 LEU A CA 1
ATOM 763 C C . LEU A 1 94 ? 0.144 -6.530 -3.727 1.00 98.62 94 LEU A C 1
ATOM 765 O O . LEU A 1 94 ? -0.807 -7.290 -3.890 1.00 98.62 94 LEU A O 1
ATOM 769 N N . ALA A 1 95 ? 0.640 -6.244 -2.519 1.00 98.50 95 ALA A N 1
ATOM 770 C CA . ALA A 1 95 ? 0.106 -6.812 -1.279 1.00 98.50 95 ALA A CA 1
ATOM 771 C C . ALA A 1 95 ? -1.391 -6.496 -1.106 1.00 98.50 95 ALA A C 1
ATOM 773 O O . ALA A 1 95 ? -2.204 -7.396 -0.901 1.00 98.50 95 ALA A O 1
ATOM 774 N N . ILE A 1 96 ? -1.792 -5.232 -1.295 1.00 98.12 96 ILE A N 1
ATOM 775 C CA . ILE A 1 96 ? -3.208 -4.829 -1.248 1.00 98.12 96 ILE A CA 1
ATOM 776 C C . ILE A 1 96 ? -4.016 -5.562 -2.327 1.00 98.12 96 ILE A C 1
ATOM 778 O O . ILE A 1 96 ? -5.098 -6.086 -2.053 1.00 98.12 96 ILE A O 1
ATOM 782 N N . LYS A 1 97 ? -3.502 -5.617 -3.562 1.00 98.12 97 LYS A N 1
ATOM 783 C CA . LYS A 1 97 ? -4.177 -6.286 -4.678 1.00 98.12 97 LYS A CA 1
ATOM 784 C C . LYS A 1 97 ? -4.459 -7.754 -4.366 1.00 98.12 97 LYS A C 1
ATOM 786 O O . LYS A 1 97 ? -5.565 -8.220 -4.631 1.00 98.12 97 LYS A O 1
ATOM 791 N N . GLU A 1 98 ? -3.475 -8.476 -3.845 1.00 97.38 98 GLU A N 1
ATOM 792 C CA . GLU A 1 98 ? -3.577 -9.910 -3.575 1.00 97.38 98 GLU A CA 1
ATOM 793 C C . GLU A 1 98 ? -4.440 -10.195 -2.350 1.00 97.38 98 GLU A C 1
ATOM 795 O O . GLU A 1 98 ? -5.348 -11.020 -2.439 1.00 97.38 98 GLU A O 1
ATOM 800 N N . LEU A 1 99 ? -4.254 -9.443 -1.261 1.00 97.06 99 LEU A N 1
ATOM 801 C CA . LEU A 1 99 ? -5.033 -9.612 -0.036 1.00 97.06 99 LEU A CA 1
ATOM 802 C C . LEU A 1 99 ? -6.542 -9.421 -0.269 1.00 97.06 99 LEU A C 1
ATOM 804 O O . LEU A 1 99 ? -7.356 -10.150 0.291 1.00 97.06 99 LEU A O 1
ATOM 808 N N . TYR A 1 100 ? -6.927 -8.473 -1.128 1.00 96.69 100 TYR A N 1
ATOM 809 C CA . TYR A 1 100 ? -8.337 -8.198 -1.437 1.00 96.69 100 TYR A CA 1
ATOM 810 C C . TYR A 1 100 ? -8.854 -8.952 -2.674 1.00 96.69 100 TYR A C 1
ATOM 812 O O . TYR A 1 100 ? -10.064 -8.945 -2.935 1.00 96.69 100 TYR A O 1
ATOM 820 N N . GLY A 1 101 ? -7.972 -9.611 -3.435 1.00 96.19 101 GLY A N 1
ATOM 821 C CA . GLY A 1 101 ? -8.308 -10.258 -4.706 1.00 96.19 101 GLY A CA 1
ATOM 822 C C . GLY A 1 101 ? -8.747 -9.263 -5.787 1.00 96.19 101 GLY A C 1
ATOM 823 O O . GLY A 1 101 ? -9.701 -9.517 -6.524 1.00 96.19 101 GLY A O 1
ATOM 824 N N . LEU A 1 102 ? -8.100 -8.097 -5.859 1.00 96.56 102 LEU A N 1
ATOM 825 C CA . LEU A 1 102 ? -8.500 -7.000 -6.741 1.00 96.56 102 LEU A CA 1
ATOM 826 C C . LEU A 1 102 ? -8.061 -7.218 -8.190 1.00 96.56 102 LEU A C 1
ATOM 828 O O . LEU A 1 102 ? -6.953 -7.679 -8.495 1.00 96.56 102 LEU A O 1
ATOM 832 N N . ARG A 1 103 ? -8.921 -6.755 -9.100 1.00 96.50 103 ARG A N 1
ATOM 833 C CA . ARG A 1 103 ? -8.557 -6.484 -10.494 1.00 96.50 103 ARG A CA 1
ATOM 834 C C . ARG A 1 103 ? -7.727 -5.199 -10.568 1.00 96.50 103 ARG A C 1
ATOM 836 O O . ARG A 1 103 ? -7.898 -4.300 -9.744 1.00 96.50 103 ARG A O 1
ATOM 843 N N . TYR A 1 104 ? -6.890 -5.072 -11.601 1.00 94.88 104 TYR A N 1
ATOM 844 C CA . TYR A 1 104 ? -6.088 -3.861 -11.833 1.00 94.88 104 TYR A CA 1
ATOM 845 C C . TYR A 1 104 ? -6.946 -2.592 -11.927 1.00 94.88 104 TYR A C 1
ATOM 847 O O . TYR A 1 104 ? -6.560 -1.558 -11.394 1.00 94.88 104 TYR A O 1
ATOM 855 N N . SER A 1 105 ? -8.131 -2.669 -12.543 1.00 96.31 105 SER A N 1
ATOM 856 C CA . SER A 1 105 ? -9.062 -1.537 -12.630 1.00 96.31 105 SER A CA 1
ATOM 857 C C . SER A 1 105 ? -9.552 -1.072 -11.256 1.00 96.31 105 SER A C 1
ATOM 859 O O . SER A 1 105 ? -9.583 0.124 -10.991 1.00 96.31 105 SER A O 1
ATOM 861 N N . THR A 1 106 ? -9.883 -1.998 -10.355 1.00 96.69 106 THR A N 1
ATOM 862 C CA . THR A 1 106 ? -10.317 -1.658 -8.994 1.00 96.69 106 THR A CA 1
ATOM 863 C C . THR A 1 106 ? -9.176 -1.049 -8.189 1.00 96.69 106 THR A C 1
ATOM 865 O O . THR A 1 106 ? -9.373 -0.038 -7.519 1.00 96.69 106 THR A O 1
ATOM 868 N N . LEU A 1 107 ? -7.970 -1.616 -8.299 1.00 97.50 107 LEU A N 1
ATOM 869 C CA . LEU A 1 107 ? -6.785 -1.037 -7.673 1.00 97.50 107 LEU A CA 1
ATOM 870 C C . LEU A 1 107 ? -6.516 0.381 -8.203 1.00 97.50 107 LEU A C 1
ATOM 872 O O . LEU A 1 107 ? -6.250 1.273 -7.407 1.00 97.50 107 LEU A O 1
ATOM 876 N N . LYS A 1 108 ? -6.666 0.617 -9.514 1.00 96.94 108 LYS A N 1
ATOM 877 C CA . LYS A 1 108 ? -6.528 1.948 -10.126 1.00 96.94 108 LYS A CA 1
ATOM 878 C C . LYS A 1 108 ? -7.417 2.990 -9.456 1.00 96.94 108 LYS A C 1
ATOM 880 O O . LYS A 1 108 ? -6.938 4.061 -9.095 1.00 96.94 108 LYS A O 1
ATOM 885 N N . GLU A 1 109 ? -8.699 2.678 -9.278 1.00 96.69 109 GLU A N 1
ATOM 886 C CA . GLU A 1 109 ? -9.654 3.608 -8.667 1.00 96.69 109 GLU A CA 1
ATOM 887 C C . GLU A 1 109 ? -9.370 3.865 -7.183 1.00 96.69 109 GLU A C 1
ATOM 889 O O . GLU A 1 109 ? -9.645 4.956 -6.689 1.00 96.69 109 GLU A O 1
ATOM 894 N N . LEU A 1 110 ? -8.789 2.898 -6.468 1.00 95.81 110 LEU A N 1
ATOM 895 C CA . LEU A 1 110 ? -8.319 3.109 -5.097 1.00 95.81 110 LEU A CA 1
ATOM 896 C C . LEU A 1 110 ? -7.056 3.976 -5.059 1.00 95.81 110 LEU A C 1
ATOM 898 O O . LEU A 1 110 ? -6.976 4.895 -4.250 1.00 95.81 110 LEU A O 1
ATOM 902 N N . LEU A 1 111 ? -6.095 3.733 -5.955 1.00 95.88 111 LEU A N 1
ATOM 903 C CA . LEU A 1 111 ? -4.841 4.488 -6.015 1.00 95.88 111 LEU A CA 1
ATOM 904 C C . LEU A 1 111 ? -5.053 5.960 -6.379 1.00 95.88 111 LEU A C 1
ATOM 906 O O . LEU A 1 111 ? -4.348 6.815 -5.856 1.00 95.88 111 LEU A O 1
ATOM 910 N N . LYS A 1 112 ? -6.056 6.284 -7.205 1.00 94.19 112 LYS A N 1
ATOM 911 C CA . LYS A 1 112 ? -6.440 7.679 -7.496 1.00 94.19 112 LYS A CA 1
ATOM 912 C C . LYS A 1 112 ? -6.847 8.480 -6.253 1.00 94.19 112 LYS A C 1
ATOM 914 O O . LYS A 1 112 ? -6.832 9.707 -6.300 1.00 94.19 112 LYS A O 1
ATOM 919 N N . LYS A 1 113 ? -7.235 7.800 -5.169 1.00 89.25 113 LYS A N 1
ATOM 920 C CA . LYS A 1 113 ? -7.638 8.413 -3.896 1.00 89.25 113 LYS A CA 1
ATOM 921 C C . LYS A 1 113 ? -6.466 8.597 -2.930 1.00 89.25 113 LYS A C 1
ATOM 923 O O . LYS A 1 113 ? -6.658 9.141 -1.855 1.00 89.25 113 LYS A O 1
ATOM 928 N N . VAL A 1 114 ? -5.270 8.107 -3.253 1.00 90.94 114 VAL A N 1
ATOM 929 C CA . VAL A 1 114 ? -4.109 8.201 -2.358 1.00 90.94 114 VAL A CA 1
ATOM 930 C C . VAL A 1 114 ? -3.557 9.625 -2.393 1.00 90.94 114 VAL A C 1
ATOM 932 O O . VAL A 1 114 ? -3.187 10.118 -3.458 1.00 90.94 114 VAL A O 1
ATOM 935 N N . ASN A 1 115 ? -3.456 10.270 -1.227 1.00 81.06 115 ASN A N 1
ATOM 936 C CA . ASN A 1 115 ? -3.063 11.679 -1.109 1.00 81.06 115 ASN A CA 1
ATOM 937 C C . ASN A 1 115 ? -1.765 11.873 -0.298 1.00 81.06 115 ASN A C 1
ATOM 939 O O . ASN A 1 115 ? -1.663 12.691 0.616 1.00 81.06 115 ASN A O 1
ATOM 943 N N . VAL A 1 116 ? -0.761 11.045 -0.588 1.00 69.44 116 VAL A N 1
ATOM 944 C CA . VAL A 1 116 ? 0.508 11.024 0.163 1.00 69.44 116 VAL A CA 1
ATOM 945 C C . VAL A 1 116 ? 1.579 11.910 -0.483 1.00 69.44 116 VAL A C 1
ATOM 947 O O . VAL A 1 116 ? 2.386 12.483 0.237 1.00 69.44 116 VAL A O 1
ATOM 950 N N . ARG A 1 117 ? 1.565 12.058 -1.817 1.00 60.91 117 ARG A N 1
ATOM 951 C CA . ARG A 1 117 ? 2.579 12.795 -2.601 1.00 60.91 117 ARG A CA 1
ATOM 952 C C . ARG A 1 117 ? 2.112 14.161 -3.144 1.00 60.91 117 ARG A C 1
ATOM 954 O O . ARG A 1 117 ? 2.798 14.713 -4.000 1.00 60.91 117 ARG A O 1
ATOM 961 N N . LYS A 1 118 ? 0.951 14.667 -2.714 1.00 47.00 118 LYS A N 1
ATOM 962 C CA . LYS A 1 118 ? 0.454 16.000 -3.097 1.00 47.00 118 LYS A CA 1
ATOM 963 C C . LYS A 1 118 ? 0.718 17.023 -2.007 1.00 47.00 118 LYS A C 1
ATOM 965 O O . LYS A 1 118 ? 0.639 16.625 -0.823 1.00 47.00 118 LYS A O 1
#